Protein AF-A0A6M3JNK7-F1 (afdb_monomer_lite)

Organism: NCBI:txid1070528

Secondary structure (DSSP, 8-state):
------HHHHHHHHH---S--S-HHHHHHHHHHHHHHHHHHHHHHHHHHHHHTHHHH--SHHHHHHHHHHHHHHHHHHHHHHTT-

Sequence (85 aa):
MSDKMTIYNVVCKLVGAIDPIGETQTDDRRFENLKTMADLVDKLLFDITRVANNKHARIEYSMKRAGEFADNFLNETKECLDERE

Foldseek 3Di:
DPPPCDPVNVLCVVLDAQDDDPDVVVNVSSVSSVVVVVVVVVVVLVVLCVLLVQCPVDPDPVSVVSNVVSVVVVVVVVVVVVVVD

Radius of gyration: 17.35 Å; chains: 1; bounding box: 35×37×46 Å

Structure (mmCIF, N/CA/C/O backbone):
data_AF-A0A6M3JNK7-F1
#
_entry.id   AF-A0A6M3JNK7-F1
#
loop_
_atom_site.group_PDB
_atom_site.id
_atom_site.type_symbol
_atom_site.label_atom_id
_atom_site.label_alt_id
_atom_site.label_comp_id
_atom_site.label_asym_id
_atom_site.label_entity_id
_atom_site.label_seq_id
_atom_site.pdbx_PDB_ins_code
_atom_site.Cartn_x
_atom_site.Cartn_y
_atom_site.Cartn_z
_atom_site.occupancy
_atom_site.B_iso_or_equiv
_atom_site.auth_seq_id
_atom_site.auth_comp_id
_atom_site.auth_asym_id
_atom_site.auth_atom_id
_atom_site.pdbx_PDB_model_num
ATOM 1 N N . MET A 1 1 ? -10.795 27.939 -0.732 1.00 45.50 1 MET A N 1
ATOM 2 C CA . MET A 1 1 ? -9.641 27.182 -1.263 1.00 45.50 1 MET A CA 1
ATOM 3 C C . MET A 1 1 ? -10.177 25.842 -1.724 1.00 45.50 1 MET A C 1
ATOM 5 O O . MET A 1 1 ? -10.808 25.175 -0.920 1.00 45.50 1 MET A O 1
ATOM 9 N N . SER A 1 2 ? -10.063 25.516 -3.014 1.00 52.16 2 SER A N 1
ATOM 10 C CA . SER A 1 2 ? -10.511 24.215 -3.523 1.00 52.16 2 SER A CA 1
ATOM 11 C C . SER A 1 2 ? -9.584 23.154 -2.941 1.00 52.16 2 SER A C 1
ATOM 13 O O . SER A 1 2 ? -8.394 23.156 -3.253 1.00 52.16 2 SER A O 1
ATOM 15 N N . ASP A 1 3 ? -10.102 22.340 -2.025 1.00 63.84 3 ASP A N 1
ATOM 16 C CA . ASP A 1 3 ? -9.377 21.210 -1.461 1.00 63.84 3 ASP A CA 1
ATOM 17 C C . ASP A 1 3 ? -9.060 20.263 -2.623 1.00 63.84 3 ASP A C 1
ATOM 19 O O . ASP A 1 3 ? -9.958 19.679 -3.236 1.00 63.84 3 ASP A O 1
ATOM 23 N N . LYS A 1 4 ? -7.793 20.226 -3.042 1.00 71.06 4 LYS A N 1
ATOM 24 C CA . LYS A 1 4 ? -7.376 19.455 -4.212 1.00 71.06 4 LYS A CA 1
ATOM 25 C C . LYS A 1 4 ? -7.522 17.988 -3.819 1.00 71.06 4 LYS A C 1
ATOM 27 O O . LYS A 1 4 ? -6.696 17.467 -3.080 1.00 71.06 4 LYS A O 1
ATOM 32 N N . MET A 1 5 ? -8.610 17.354 -4.256 1.00 77.56 5 MET A N 1
ATOM 33 C CA . MET A 1 5 ? -8.927 15.968 -3.915 1.00 77.56 5 MET A CA 1
ATOM 34 C C . MET A 1 5 ? -7.765 15.065 -4.350 1.00 77.56 5 MET A C 1
ATOM 36 O O . MET A 1 5 ? -7.562 14.828 -5.540 1.00 77.56 5 MET A O 1
ATOM 40 N N . THR A 1 6 ? -6.969 14.600 -3.388 1.00 92.69 6 THR A N 1
ATOM 41 C CA . THR A 1 6 ? -5.902 13.626 -3.628 1.00 92.69 6 THR A CA 1
ATOM 42 C C . THR A 1 6 ? -6.494 12.219 -3.669 1.00 92.69 6 THR A C 1
ATOM 44 O O . THR A 1 6 ? -7.554 11.969 -3.093 1.00 92.69 6 THR A O 1
ATOM 47 N N . ILE A 1 7 ? -5.797 11.278 -4.316 1.00 93.81 7 ILE A N 1
ATOM 48 C CA . ILE A 1 7 ? -6.183 9.856 -4.300 1.00 93.81 7 ILE A CA 1
ATOM 49 C C . ILE A 1 7 ? -6.287 9.358 -2.852 1.00 93.81 7 ILE A C 1
ATOM 51 O O . ILE A 1 7 ? -7.253 8.687 -2.505 1.00 93.81 7 ILE A O 1
ATOM 55 N N . TYR A 1 8 ? -5.359 9.782 -1.989 1.00 93.81 8 TYR A N 1
ATOM 56 C CA . TYR A 1 8 ? -5.396 9.495 -0.557 1.00 93.81 8 TYR A CA 1
ATOM 57 C C . TYR A 1 8 ? -6.714 9.946 0.093 1.00 93.81 8 TYR A C 1
ATOM 59 O O . TYR A 1 8 ? -7.409 9.138 0.702 1.00 93.81 8 TYR A O 1
ATOM 67 N N . ASN A 1 9 ? -7.130 11.200 -0.120 1.00 94.12 9 ASN A N 1
ATOM 68 C CA . ASN A 1 9 ? -8.374 11.723 0.454 1.00 94.12 9 ASN A CA 1
ATOM 69 C C . ASN A 1 9 ? -9.613 10.970 -0.053 1.00 94.12 9 ASN A C 1
ATOM 71 O O . ASN A 1 9 ? -10.574 10.810 0.697 1.00 94.12 9 ASN A O 1
ATOM 75 N N . VAL A 1 10 ? -9.614 10.521 -1.313 1.00 95.56 10 VAL A N 1
ATOM 76 C CA . VAL A 1 10 ? -10.698 9.690 -1.866 1.00 95.56 10 VAL A CA 1
ATOM 77 C C . VAL A 1 10 ? -10.755 8.351 -1.139 1.00 95.56 10 VAL A C 1
ATOM 79 O O . VAL A 1 10 ? -11.813 7.984 -0.637 1.00 95.56 10 VAL A O 1
ATOM 82 N N . VAL A 1 11 ? -9.625 7.651 -1.043 1.00 96.25 11 VAL A N 1
ATOM 83 C CA . VAL A 1 11 ? -9.543 6.339 -0.390 1.00 96.25 11 VAL A CA 1
ATOM 84 C C . VAL A 1 11 ? -9.957 6.438 1.078 1.00 96.25 11 VAL A C 1
ATOM 86 O O . VAL A 1 11 ? -10.829 5.690 1.507 1.00 96.25 11 VAL A O 1
ATOM 89 N N . CYS A 1 12 ? -9.437 7.413 1.829 1.00 95.62 12 CYS A N 1
ATOM 90 C CA . CYS A 1 12 ? -9.813 7.614 3.230 1.00 95.62 12 CYS A CA 1
ATOM 91 C C . CYS A 1 12 ? -11.305 7.929 3.405 1.00 95.62 12 CYS A C 1
ATOM 93 O O . CYS A 1 12 ? -11.918 7.469 4.364 1.00 95.62 12 CYS A O 1
ATOM 95 N N . LYS A 1 13 ? -11.914 8.683 2.480 1.00 95.31 13 LYS A N 1
ATOM 96 C CA . LYS A 1 13 ? -13.362 8.951 2.507 1.00 95.31 13 LYS A CA 1
ATOM 97 C C . LYS A 1 13 ? -14.198 7.713 2.184 1.00 95.31 13 LYS A C 1
ATOM 99 O O . LYS A 1 13 ? -15.286 7.583 2.733 1.00 95.31 13 LYS A O 1
ATOM 104 N N . LEU A 1 14 ? -13.717 6.839 1.298 1.00 96.62 14 LEU A N 1
ATOM 105 C CA . LEU A 1 14 ? -14.411 5.603 0.924 1.00 96.62 14 LEU A CA 1
ATOM 106 C C . LEU A 1 14 ? -14.312 4.532 2.013 1.00 96.62 14 LEU A C 1
ATOM 108 O O . LEU A 1 14 ? -15.304 3.873 2.300 1.00 96.62 14 LEU A O 1
ATOM 112 N N . VAL A 1 15 ? -13.131 4.370 2.611 1.00 97.25 15 VAL A N 1
ATOM 113 C CA . VAL A 1 15 ? -12.881 3.359 3.647 1.00 97.25 15 VAL A CA 1
ATOM 114 C C . VAL A 1 15 ? -13.409 3.808 5.011 1.00 97.25 15 VAL A C 1
ATOM 116 O O . VAL A 1 15 ? -13.960 3.005 5.751 1.00 97.25 15 VAL A O 1
ATOM 119 N N . GLY A 1 16 ? -13.288 5.095 5.343 1.00 96.38 16 GLY A N 1
ATOM 120 C CA . GLY A 1 16 ? -13.647 5.628 6.655 1.00 96.38 16 GLY A CA 1
ATOM 121 C C . GLY A 1 16 ? -12.488 5.609 7.657 1.00 96.38 16 GLY A C 1
ATOM 122 O O . GLY A 1 16 ? -11.352 5.270 7.331 1.00 96.38 16 GLY A O 1
ATOM 123 N N . ALA A 1 17 ? -12.772 6.033 8.892 1.00 96.88 17 ALA A N 1
ATOM 124 C CA . ALA A 1 17 ? -11.771 6.108 9.957 1.00 96.88 17 ALA A CA 1
ATOM 125 C C . ALA A 1 17 ? -11.307 4.711 10.394 1.00 96.88 17 ALA A C 1
ATOM 127 O O . ALA A 1 17 ? -12.135 3.803 10.494 1.00 96.88 17 ALA A O 1
ATOM 128 N N . ILE A 1 18 ? -10.014 4.578 10.696 1.00 97.50 18 ILE A N 1
ATOM 129 C CA . ILE A 1 18 ? -9.379 3.308 11.087 1.00 97.50 18 ILE A CA 1
ATOM 130 C C . ILE A 1 18 ? -8.886 3.297 12.542 1.00 97.50 18 ILE A C 1
ATOM 132 O O . ILE A 1 18 ? -8.729 2.227 13.119 1.00 97.50 18 ILE A O 1
ATOM 136 N N . ASP A 1 19 ? -8.674 4.467 13.154 1.00 96.31 19 ASP A N 1
ATOM 137 C CA . ASP A 1 19 ? -8.112 4.569 14.507 1.00 96.31 19 ASP A CA 1
ATOM 138 C C . ASP A 1 19 ? -9.161 4.267 15.585 1.00 96.31 19 ASP A C 1
ATOM 140 O O . ASP A 1 19 ? -10.223 4.887 15.548 1.00 96.31 19 ASP A O 1
ATOM 144 N N . PRO A 1 20 ? -8.912 3.402 16.577 1.00 94.94 20 PRO A N 1
ATOM 145 C CA . PRO A 1 20 ? -9.863 3.164 17.662 1.00 94.94 20 PRO A CA 1
ATOM 146 C C . PRO A 1 20 ? -10.017 4.393 18.575 1.00 94.94 20 PRO A C 1
ATOM 148 O O . PRO A 1 20 ? -9.107 5.213 18.706 1.00 94.94 20 PRO A O 1
ATOM 151 N N . ILE A 1 21 ? -11.178 4.522 19.219 1.00 96.31 21 ILE A N 1
ATOM 152 C CA . ILE A 1 21 ? -11.509 5.598 20.169 1.00 96.31 21 ILE A CA 1
ATOM 153 C C . ILE A 1 21 ? -11.925 5.090 21.554 1.00 96.31 21 ILE A C 1
ATOM 155 O O . ILE A 1 21 ? -12.226 5.906 22.424 1.00 96.31 21 ILE A O 1
ATOM 159 N N . GLY A 1 22 ? -11.941 3.774 21.780 1.00 91.06 22 GLY A N 1
ATOM 160 C CA . GLY A 1 22 ? -12.298 3.161 23.060 1.00 91.06 22 GLY A CA 1
ATOM 161 C C . GLY A 1 22 ? -13.801 2.952 23.262 1.00 91.06 22 GLY A C 1
ATOM 162 O O . GLY A 1 22 ? -14.237 2.739 24.391 1.00 91.06 22 GLY A O 1
ATOM 163 N N . GLU A 1 23 ? -14.600 3.022 22.194 1.00 96.31 23 GLU A N 1
ATOM 164 C CA . GLU A 1 23 ? -16.042 2.755 22.218 1.00 96.31 23 GLU A CA 1
ATOM 165 C C . GLU A 1 23 ? -16.319 1.526 21.357 1.00 96.31 23 GLU A C 1
ATOM 167 O O . GLU A 1 23 ? -16.142 1.580 20.142 1.00 96.31 23 GLU A O 1
ATOM 172 N N . THR A 1 24 ? -16.725 0.419 21.989 1.00 92.75 24 THR A N 1
ATOM 173 C CA . THR A 1 24 ? -16.775 -0.915 21.367 1.00 92.75 24 THR A CA 1
ATOM 174 C C . THR A 1 24 ? -17.477 -0.919 20.011 1.00 92.75 24 THR A C 1
ATOM 176 O O . THR A 1 24 ? -16.932 -1.451 19.051 1.00 92.75 24 THR A O 1
ATOM 179 N N . GLN A 1 25 ? -18.650 -0.291 19.892 1.00 93.50 25 GLN A N 1
ATOM 180 C CA . GLN A 1 25 ? -19.417 -0.336 18.649 1.00 93.50 25 GLN A CA 1
ATOM 181 C C . GLN A 1 25 ? -18.729 0.443 17.520 1.00 93.50 25 GLN A C 1
ATOM 183 O O . GLN A 1 25 ? -18.703 -0.001 16.368 1.00 93.50 25 GLN A O 1
ATOM 188 N N . THR A 1 26 ? -18.174 1.617 17.822 1.00 95.38 26 THR A N 1
ATOM 189 C CA . THR A 1 26 ? -17.406 2.396 16.850 1.00 95.38 26 THR A CA 1
ATOM 190 C C . THR A 1 26 ? -16.110 1.691 16.484 1.00 95.38 26 THR A C 1
ATOM 192 O O . THR A 1 26 ? -15.767 1.673 15.301 1.00 95.38 26 THR A O 1
ATOM 195 N N . ASP A 1 27 ? -15.415 1.109 17.455 1.00 97.00 27 ASP A N 1
ATOM 196 C CA . ASP A 1 27 ? -14.127 0.454 17.250 1.00 97.00 27 ASP A CA 1
ATOM 197 C C . ASP A 1 27 ? -14.268 -0.812 16.408 1.00 97.00 27 ASP A C 1
ATOM 199 O O . ASP A 1 27 ? -13.464 -1.004 15.499 1.00 97.00 27 ASP A O 1
ATOM 203 N N . ASP A 1 28 ? -15.339 -1.591 16.584 1.00 97.69 28 ASP A N 1
ATOM 204 C CA . ASP A 1 28 ? -15.646 -2.737 15.718 1.00 97.69 28 ASP A CA 1
ATOM 205 C C . ASP A 1 28 ? -15.778 -2.304 14.249 1.00 97.69 28 ASP A C 1
ATOM 207 O O . ASP A 1 28 ? -15.187 -2.899 13.346 1.00 97.69 28 ASP A O 1
ATOM 211 N N . ARG A 1 29 ? -16.491 -1.200 13.987 1.00 97.56 29 ARG A N 1
ATOM 212 C CA . ARG A 1 29 ? -16.609 -0.647 12.628 1.00 97.56 29 ARG A CA 1
ATOM 213 C C . ARG A 1 29 ? -15.267 -0.136 12.097 1.00 97.56 29 ARG A C 1
ATOM 215 O O . ARG A 1 29 ? -14.951 -0.356 10.931 1.00 97.56 29 ARG A O 1
ATOM 222 N N . ARG A 1 30 ? -14.485 0.572 12.916 1.00 98.06 30 ARG A N 1
ATOM 223 C CA . ARG A 1 30 ? -13.172 1.093 12.498 1.00 98.06 30 ARG A CA 1
ATOM 224 C C . ARG A 1 30 ? -12.163 -0.029 12.262 1.00 98.06 30 ARG A C 1
ATOM 226 O O . ARG A 1 30 ? -11.323 0.099 11.378 1.00 98.06 30 ARG A O 1
ATOM 233 N N . PHE A 1 31 ? -12.297 -1.149 12.964 1.00 97.81 31 PHE A N 1
ATOM 234 C CA . PHE A 1 31 ? -11.504 -2.345 12.723 1.00 97.81 31 PHE A CA 1
ATOM 235 C C . PHE A 1 31 ? -11.817 -2.983 11.362 1.00 97.81 31 PHE A C 1
ATOM 237 O O . PHE A 1 31 ? -10.896 -3.337 10.626 1.00 97.81 31 PHE A O 1
ATOM 244 N N . GLU A 1 32 ? -13.089 -3.059 10.958 1.00 98.31 32 GLU A N 1
ATOM 245 C CA . GLU A 1 32 ? -13.446 -3.495 9.596 1.00 98.31 32 GLU A CA 1
ATOM 246 C C . GLU A 1 32 ? -12.934 -2.524 8.515 1.00 98.31 32 GLU A C 1
ATOM 248 O O . GLU A 1 32 ? -12.445 -2.949 7.460 1.00 98.31 32 GLU A O 1
ATOM 253 N N . ASN A 1 33 ? -12.946 -1.217 8.793 1.00 98.38 33 ASN A N 1
ATOM 254 C CA . ASN A 1 33 ? -12.326 -0.227 7.909 1.00 98.38 33 ASN A CA 1
ATOM 255 C C . ASN A 1 33 ? -10.806 -0.443 7.807 1.00 98.38 33 ASN A C 1
ATOM 257 O O . ASN A 1 33 ? -10.249 -0.389 6.711 1.00 98.38 33 ASN A O 1
ATOM 261 N N . LEU A 1 34 ? -10.131 -0.730 8.926 1.00 98.25 34 LEU A N 1
ATOM 262 C CA . LEU A 1 34 ? -8.700 -1.031 8.955 1.00 98.25 34 LEU A CA 1
ATOM 263 C C . LEU A 1 34 ? -8.371 -2.263 8.104 1.00 98.25 34 LEU A C 1
ATOM 265 O O . LEU A 1 34 ? -7.442 -2.205 7.300 1.00 98.25 34 LEU A O 1
ATOM 269 N N . LYS A 1 35 ? -9.153 -3.346 8.214 1.00 98.31 35 LYS A N 1
ATOM 270 C CA . LYS A 1 35 ? -8.998 -4.537 7.355 1.00 98.31 35 LYS A CA 1
ATOM 271 C C . LYS A 1 35 ? -9.128 -4.189 5.876 1.00 98.31 35 LYS A C 1
ATOM 273 O O . LYS A 1 35 ? -8.322 -4.636 5.068 1.00 98.31 35 LYS A O 1
ATOM 278 N N . THR A 1 36 ? -10.112 -3.361 5.532 1.00 98.31 36 THR A N 1
ATOM 279 C CA . THR A 1 36 ? -10.328 -2.906 4.152 1.00 98.31 36 THR A CA 1
ATOM 280 C C . THR A 1 36 ? -9.147 -2.076 3.640 1.00 98.31 36 THR A C 1
ATOM 282 O O . THR A 1 36 ? -8.696 -2.270 2.513 1.00 98.31 36 THR A O 1
ATOM 285 N N . MET A 1 37 ? -8.608 -1.173 4.467 1.00 98.25 37 MET A N 1
ATOM 286 C CA . MET A 1 37 ? -7.413 -0.397 4.122 1.00 98.25 37 MET A CA 1
ATOM 287 C C . MET A 1 37 ? -6.193 -1.306 3.926 1.00 98.25 37 MET A C 1
ATOM 289 O O . MET A 1 37 ? -5.453 -1.132 2.961 1.00 98.25 37 MET A O 1
ATOM 293 N N . ALA A 1 38 ? -5.998 -2.285 4.813 1.00 97.88 38 ALA A N 1
ATOM 294 C CA . ALA A 1 38 ? -4.888 -3.229 4.735 1.00 97.88 38 ALA A CA 1
ATOM 295 C C . ALA A 1 38 ? -4.955 -4.090 3.462 1.00 97.88 38 ALA A C 1
ATOM 297 O O . ALA A 1 38 ? -3.953 -4.210 2.763 1.00 97.88 38 ALA A O 1
ATOM 298 N N . ASP A 1 39 ? -6.134 -4.612 3.111 1.00 98.12 39 ASP A N 1
ATOM 299 C CA . ASP A 1 39 ? -6.357 -5.371 1.870 1.00 98.12 39 ASP A CA 1
ATOM 300 C C . ASP A 1 39 ? -6.086 -4.526 0.610 1.00 98.12 39 ASP A C 1
ATOM 302 O O . ASP A 1 39 ? -5.496 -5.006 -0.359 1.00 98.12 39 ASP A O 1
ATOM 306 N N . LEU A 1 40 ? -6.457 -3.240 0.620 1.00 97.88 40 LEU A N 1
ATOM 307 C CA . LEU A 1 40 ? -6.115 -2.330 -0.474 1.00 97.88 40 LEU A CA 1
ATOM 308 C C . LEU A 1 40 ? -4.598 -2.135 -0.595 1.00 97.88 40 LEU A C 1
ATOM 310 O O . LEU A 1 40 ? -4.062 -2.203 -1.701 1.00 97.88 40 LEU A O 1
ATOM 314 N N . VAL A 1 41 ? -3.909 -1.879 0.520 1.00 97.12 41 VAL A N 1
ATOM 315 C CA . VAL A 1 41 ? -2.452 -1.689 0.528 1.00 97.12 41 VAL A CA 1
ATOM 316 C C . VAL A 1 41 ? -1.736 -2.952 0.045 1.00 97.12 41 VAL A C 1
ATOM 318 O O . VAL A 1 41 ? -0.844 -2.836 -0.791 1.00 97.12 41 VAL A O 1
ATOM 321 N N . ASP A 1 42 ? -2.162 -4.138 0.482 1.00 96.81 42 ASP A N 1
ATOM 322 C CA . ASP A 1 42 ? -1.603 -5.422 0.037 1.00 96.81 42 ASP A CA 1
ATOM 323 C C . ASP A 1 42 ? -1.693 -5.589 -1.490 1.00 96.81 42 ASP A C 1
ATOM 325 O O . ASP A 1 42 ? -0.690 -5.831 -2.165 1.00 96.81 42 ASP A O 1
ATOM 329 N N . LYS A 1 43 ? -2.871 -5.331 -2.072 1.00 98.12 43 LYS A N 1
ATOM 330 C CA . LYS A 1 43 ? -3.074 -5.381 -3.531 1.00 98.12 43 LYS A CA 1
ATOM 331 C C . LYS A 1 43 ? -2.197 -4.381 -4.283 1.00 98.12 43 LYS A C 1
ATOM 333 O O . LYS A 1 43 ? -1.638 -4.717 -5.327 1.00 98.12 43 LYS A O 1
ATOM 338 N N . LEU A 1 44 ? -2.055 -3.162 -3.759 1.00 97.88 44 LEU A N 1
ATOM 339 C CA . LEU A 1 44 ? -1.200 -2.140 -4.365 1.00 97.88 44 LEU A CA 1
ATOM 340 C C . LEU A 1 44 ? 0.281 -2.535 -4.302 1.00 97.88 44 LEU A C 1
ATOM 342 O O . LEU A 1 44 ? 0.988 -2.398 -5.301 1.00 97.88 44 LEU A O 1
ATOM 346 N N . LEU A 1 45 ? 0.747 -3.068 -3.170 1.00 97.25 45 LEU A N 1
ATOM 347 C CA . LEU A 1 45 ? 2.112 -3.578 -3.028 1.00 97.25 45 LEU A CA 1
ATOM 348 C C . LEU A 1 45 ? 2.370 -4.756 -3.973 1.00 97.25 45 LEU A C 1
ATOM 350 O O . LEU A 1 45 ? 3.430 -4.811 -4.602 1.00 97.25 45 LEU A O 1
ATOM 354 N N . PHE A 1 46 ? 1.400 -5.658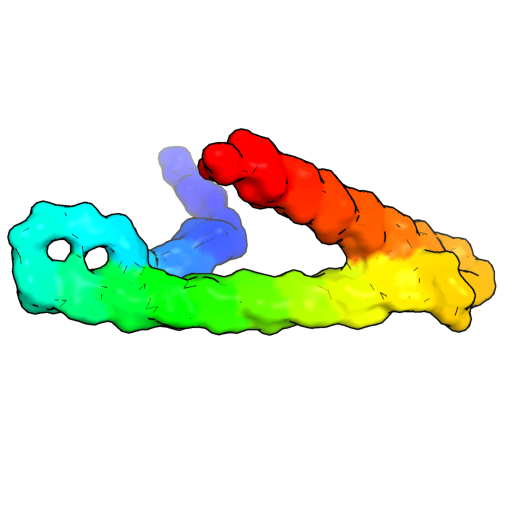 -4.141 1.00 97.06 46 PHE A N 1
ATOM 355 C CA . PHE A 1 46 ? 1.486 -6.755 -5.103 1.00 97.06 46 PHE A CA 1
ATOM 356 C C . PHE A 1 46 ? 1.656 -6.247 -6.543 1.00 97.06 46 PHE A C 1
ATOM 358 O O . PHE A 1 46 ? 2.545 -6.703 -7.270 1.00 97.06 46 PHE A O 1
ATOM 365 N N . ASP A 1 47 ? 0.858 -5.261 -6.958 1.00 98.06 47 ASP A N 1
ATOM 366 C CA . ASP A 1 47 ? 0.972 -4.659 -8.288 1.00 98.06 47 ASP A CA 1
ATOM 367 C C . ASP A 1 47 ? 2.319 -3.960 -8.508 1.00 98.06 47 ASP A C 1
ATOM 369 O O . ASP A 1 47 ? 2.934 -4.119 -9.567 1.00 98.06 47 ASP A O 1
ATOM 373 N N . ILE A 1 48 ? 2.817 -3.235 -7.504 1.00 98.06 48 ILE A N 1
ATOM 374 C CA .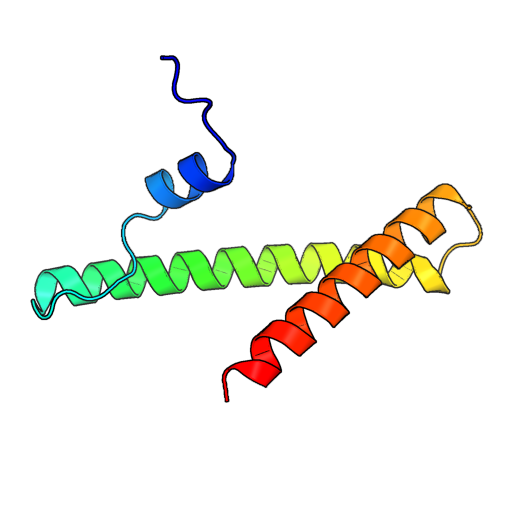 ILE A 1 48 ? 4.132 -2.582 -7.562 1.00 98.06 48 ILE A CA 1
ATOM 375 C C . ILE A 1 48 ? 5.247 -3.631 -7.651 1.00 98.06 48 ILE A C 1
ATOM 377 O O . ILE A 1 48 ? 6.137 -3.510 -8.493 1.00 98.06 48 ILE A O 1
ATOM 381 N N . THR A 1 49 ? 5.165 -4.707 -6.868 1.00 96.75 49 THR A N 1
ATOM 382 C CA . THR A 1 49 ? 6.122 -5.828 -6.902 1.00 96.75 49 THR A CA 1
ATOM 383 C C . THR A 1 49 ? 6.152 -6.489 -8.278 1.00 96.75 49 THR A C 1
ATOM 385 O O . THR A 1 49 ? 7.216 -6.774 -8.833 1.00 96.75 49 THR A O 1
ATOM 388 N N . ARG A 1 50 ? 4.983 -6.670 -8.901 1.00 96.50 50 ARG A N 1
ATOM 389 C CA . ARG A 1 50 ? 4.891 -7.176 -10.274 1.00 96.50 50 ARG A CA 1
ATOM 390 C C . ARG A 1 50 ? 5.619 -6.268 -11.269 1.00 96.50 50 ARG A C 1
ATOM 392 O O . ARG A 1 50 ? 6.2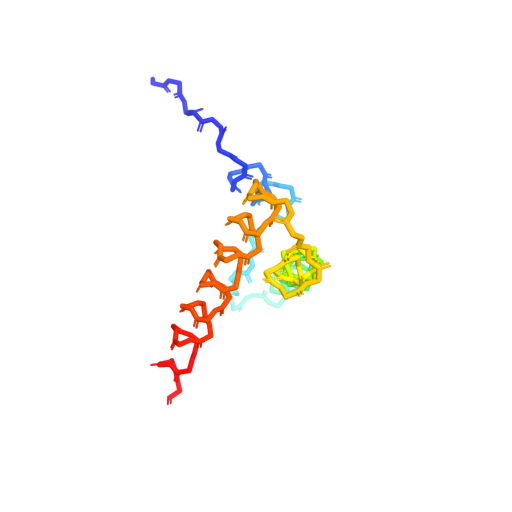44 -6.781 -12.196 1.00 96.50 50 ARG A O 1
ATOM 399 N N . VAL A 1 51 ? 5.560 -4.946 -11.094 1.00 97.50 51 VAL A N 1
ATOM 400 C CA . VAL A 1 51 ? 6.315 -3.992 -11.924 1.00 97.50 51 VAL A CA 1
ATOM 401 C C . VAL A 1 51 ? 7.814 -4.054 -11.625 1.00 97.50 51 VAL A C 1
ATOM 403 O O . VAL A 1 51 ? 8.601 -4.023 -12.574 1.00 97.50 51 VAL A O 1
ATOM 406 N N . ALA A 1 52 ? 8.210 -4.203 -10.358 1.00 97.19 52 ALA A N 1
ATOM 407 C CA . ALA A 1 52 ? 9.609 -4.317 -9.935 1.00 97.19 52 ALA A CA 1
ATOM 408 C C . ALA A 1 52 ? 10.346 -5.458 -10.657 1.00 97.19 52 ALA A C 1
ATOM 410 O O . ALA A 1 52 ? 11.478 -5.281 -11.111 1.00 97.19 52 ALA A O 1
ATOM 411 N N . ASN A 1 53 ? 9.662 -6.579 -10.917 1.00 93.56 53 ASN A N 1
ATOM 412 C CA . ASN A 1 53 ? 10.210 -7.709 -11.679 1.00 93.56 53 ASN A CA 1
ATOM 413 C C . ASN A 1 53 ? 10.732 -7.333 -13.083 1.00 93.56 53 ASN A C 1
ATOM 415 O O . ASN A 1 53 ? 11.599 -8.021 -13.631 1.00 93.56 53 ASN A O 1
ATOM 419 N N . ASN A 1 54 ? 10.270 -6.224 -13.675 1.00 93.94 54 ASN A N 1
ATOM 420 C CA . ASN A 1 54 ? 10.788 -5.748 -14.960 1.00 93.94 54 ASN A CA 1
ATOM 421 C C . ASN A 1 54 ? 12.261 -5.313 -14.902 1.00 93.94 54 ASN A C 1
ATOM 423 O O . ASN A 1 54 ? 12.921 -5.348 -15.939 1.00 93.94 54 ASN A O 1
ATOM 427 N N . LYS A 1 55 ? 12.798 -4.961 -13.722 1.00 92.06 55 LYS A N 1
ATOM 428 C CA . LYS A 1 55 ? 14.217 -4.602 -13.518 1.00 92.06 55 LYS A CA 1
ATOM 429 C C . LYS A 1 55 ? 15.170 -5.682 -14.038 1.00 92.06 55 LYS A C 1
ATOM 431 O O . LYS A 1 55 ? 16.234 -5.367 -14.571 1.00 92.06 55 LYS A O 1
ATOM 436 N N . HIS A 1 56 ? 14.778 -6.947 -13.883 1.00 86.00 56 HIS A N 1
ATOM 437 C CA . HIS A 1 56 ? 15.587 -8.109 -14.250 1.00 86.00 56 HIS A CA 1
ATOM 438 C C . HIS A 1 56 ? 15.080 -8.823 -15.506 1.00 86.00 56 HIS A C 1
ATOM 440 O O . HIS A 1 56 ? 15.874 -9.411 -16.234 1.00 86.00 56 HIS A O 1
ATOM 446 N N . ALA A 1 57 ? 13.772 -8.773 -15.775 1.00 85.62 57 ALA A N 1
ATOM 447 C CA . ALA A 1 57 ? 13.151 -9.542 -16.852 1.00 85.62 57 ALA A CA 1
ATOM 448 C C . ALA A 1 57 ? 13.144 -8.846 -18.227 1.00 85.62 57 ALA A C 1
ATOM 450 O O . ALA A 1 57 ? 12.800 -9.488 -19.220 1.00 85.62 57 ALA A O 1
ATOM 451 N N . ARG A 1 58 ? 13.454 -7.542 -18.307 1.00 88.69 58 ARG A N 1
ATOM 452 C CA . ARG A 1 58 ? 13.275 -6.731 -19.526 1.00 88.69 58 ARG A CA 1
ATOM 453 C C . ARG A 1 58 ? 14.564 -6.054 -19.976 1.00 88.69 58 ARG A C 1
ATOM 455 O O . ARG A 1 58 ? 15.382 -5.639 -19.160 1.00 88.69 58 ARG A O 1
ATOM 462 N N . ILE A 1 59 ? 14.716 -5.928 -21.294 1.00 85.25 59 ILE A N 1
ATOM 463 C CA . ILE A 1 59 ? 15.875 -5.282 -21.937 1.00 85.25 59 ILE A CA 1
ATOM 464 C C . ILE A 1 59 ? 15.529 -3.831 -22.300 1.00 85.25 59 ILE A C 1
ATOM 466 O O . ILE A 1 59 ? 16.399 -2.964 -22.364 1.00 85.25 59 ILE A O 1
ATOM 470 N N . GLU A 1 60 ? 14.243 -3.544 -22.499 1.00 96.44 60 GLU A N 1
ATOM 471 C CA . GLU A 1 60 ? 13.725 -2.229 -22.831 1.00 96.44 60 GLU A CA 1
ATOM 472 C C . GLU A 1 60 ? 13.978 -1.242 -21.689 1.00 96.44 60 GLU A C 1
ATOM 474 O O . GLU A 1 60 ? 13.500 -1.415 -20.564 1.00 96.44 60 GLU A O 1
ATOM 479 N N . TYR A 1 61 ? 14.696 -0.160 -21.999 1.00 94.06 61 TYR A N 1
ATOM 480 C CA . TYR A 1 61 ? 15.126 0.828 -21.010 1.00 94.06 61 TYR A CA 1
ATOM 481 C C . TYR A 1 61 ? 13.966 1.397 -20.177 1.00 94.06 61 TYR A C 1
ATOM 483 O O . TYR A 1 61 ? 14.083 1.521 -18.961 1.00 94.06 61 TYR A O 1
ATOM 491 N N . SER A 1 62 ? 12.828 1.712 -20.803 1.00 94.00 62 SER A N 1
ATOM 492 C CA . SER A 1 62 ? 11.656 2.262 -20.106 1.00 94.00 62 SER A CA 1
ATOM 493 C C . SER A 1 62 ? 11.068 1.286 -19.085 1.00 94.00 62 SER A C 1
ATOM 495 O O . SER A 1 62 ? 10.696 1.698 -17.987 1.00 94.00 62 SER A O 1
ATOM 497 N N . MET A 1 63 ? 11.016 -0.003 -19.423 1.00 96.75 63 MET A N 1
ATOM 498 C CA . MET A 1 63 ? 10.506 -1.043 -18.532 1.00 96.75 63 MET A CA 1
ATOM 499 C C . MET A 1 63 ? 11.476 -1.314 -17.389 1.00 96.75 63 MET A C 1
ATOM 501 O O . MET A 1 63 ? 11.046 -1.432 -16.242 1.00 96.75 63 MET A O 1
ATOM 505 N N . LYS A 1 64 ? 12.779 -1.352 -17.686 1.00 95.94 64 LYS A N 1
ATOM 506 C CA . LYS A 1 64 ? 13.815 -1.511 -16.666 1.00 95.94 64 LYS A CA 1
ATOM 507 C C . LYS A 1 64 ? 13.795 -0.349 -15.675 1.00 95.94 64 LYS A C 1
ATOM 509 O O . LYS A 1 64 ? 13.750 -0.589 -14.476 1.00 95.94 64 LYS A O 1
ATOM 514 N N . ARG A 1 65 ? 13.709 0.891 -16.170 1.00 97.25 65 ARG A N 1
ATOM 515 C CA . ARG A 1 65 ? 13.584 2.100 -15.342 1.00 97.25 65 ARG A CA 1
ATOM 516 C C . ARG A 1 65 ? 12.357 2.050 -14.427 1.00 97.25 65 ARG A C 1
ATOM 518 O O . ARG A 1 65 ? 12.452 2.429 -13.265 1.00 97.25 65 ARG A O 1
ATOM 525 N N . ALA A 1 66 ? 11.210 1.597 -14.938 1.00 97.69 66 ALA A N 1
ATOM 526 C CA . ALA A 1 66 ? 10.009 1.433 -14.120 1.00 97.69 66 ALA A CA 1
ATOM 527 C C . ALA A 1 66 ? 10.196 0.357 -13.037 1.00 97.69 66 ALA A C 1
ATOM 529 O O . ALA A 1 66 ? 9.792 0.563 -11.896 1.00 97.69 66 ALA A O 1
ATOM 530 N N . GLY A 1 67 ? 10.844 -0.760 -13.381 1.00 97.88 67 GLY A N 1
ATOM 531 C CA . GLY A 1 67 ? 11.175 -1.816 -12.427 1.00 97.88 67 GLY A CA 1
ATOM 532 C C . GLY A 1 67 ? 12.151 -1.358 -11.341 1.00 97.88 67 GLY A C 1
ATOM 533 O O . GLY A 1 67 ? 11.919 -1.627 -10.172 1.00 97.88 67 GLY A O 1
ATOM 534 N N . GLU A 1 68 ? 13.201 -0.619 -11.706 1.00 97.62 68 GLU A N 1
ATOM 535 C CA . GLU A 1 68 ? 14.169 -0.043 -10.760 1.00 97.62 68 GLU A CA 1
ATOM 536 C C . GLU A 1 68 ? 13.504 0.935 -9.787 1.00 97.62 68 GLU A C 1
ATOM 538 O O . GLU A 1 68 ? 13.762 0.875 -8.590 1.00 97.62 68 GLU A O 1
ATOM 543 N N . PHE A 1 69 ? 12.609 1.796 -10.280 1.00 98.12 69 PHE A N 1
ATOM 544 C CA . PHE A 1 69 ? 11.847 2.696 -9.416 1.00 98.12 69 PHE A CA 1
ATOM 545 C C . PHE A 1 69 ? 10.967 1.928 -8.419 1.00 98.12 69 PHE A C 1
ATOM 547 O O . PHE A 1 69 ? 10.980 2.235 -7.230 1.00 98.12 69 PHE A O 1
ATOM 554 N N . ALA A 1 70 ? 10.217 0.929 -8.896 1.00 97.69 70 ALA A N 1
ATOM 555 C CA . ALA A 1 70 ? 9.342 0.122 -8.048 1.00 97.69 70 ALA A CA 1
ATOM 556 C C . ALA A 1 70 ? 10.128 -0.678 -6.993 1.00 97.69 70 ALA A C 1
ATOM 558 O O . ALA A 1 70 ? 9.718 -0.725 -5.839 1.00 97.69 70 ALA A O 1
ATOM 559 N N . ASP A 1 71 ? 11.267 -1.260 -7.373 1.00 97.56 71 ASP A N 1
ATOM 560 C CA . ASP A 1 71 ? 12.159 -1.996 -6.470 1.00 97.56 71 ASP A CA 1
ATOM 561 C C . ASP A 1 71 ? 12.731 -1.093 -5.366 1.00 97.56 71 ASP A C 1
ATOM 563 O O . ASP A 1 71 ? 12.661 -1.436 -4.189 1.00 97.56 71 ASP A O 1
ATOM 567 N N . ASN A 1 72 ? 13.220 0.099 -5.728 1.00 97.56 72 ASN A N 1
ATOM 568 C CA . ASN A 1 72 ? 13.728 1.066 -4.753 1.00 97.56 72 ASN A CA 1
ATOM 569 C C . ASN A 1 72 ? 12.636 1.501 -3.768 1.00 97.56 72 ASN A C 1
ATOM 571 O O . ASN A 1 72 ? 12.864 1.469 -2.564 1.00 97.56 72 ASN A O 1
ATOM 575 N N . PHE A 1 73 ? 11.436 1.828 -4.264 1.00 97.62 73 PHE A N 1
ATOM 576 C CA . PHE A 1 73 ? 10.300 2.188 -3.411 1.00 97.62 73 PHE A CA 1
ATOM 577 C C . PHE A 1 73 ? 9.957 1.084 -2.397 1.00 97.62 73 PHE A C 1
ATOM 579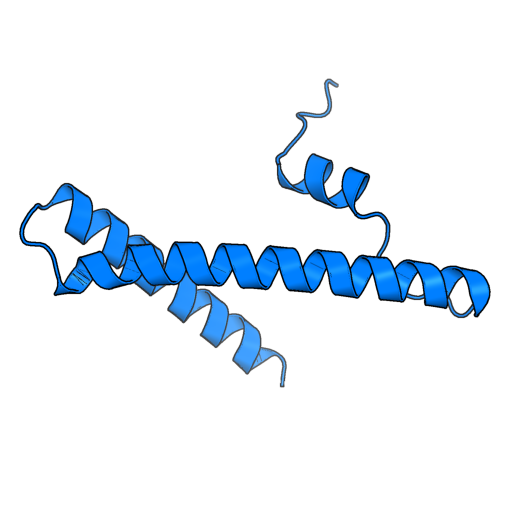 O O . PHE A 1 73 ? 9.703 1.378 -1.230 1.00 97.62 73 PHE A O 1
ATOM 586 N N . LEU A 1 74 ? 9.948 -0.185 -2.820 1.00 96.81 74 LEU A N 1
ATOM 587 C CA . LEU A 1 74 ? 9.660 -1.313 -1.929 1.00 96.81 74 LEU A CA 1
ATOM 588 C C . LEU A 1 74 ? 10.754 -1.501 -0.869 1.00 96.81 74 LEU A C 1
ATOM 590 O O . LEU A 1 74 ? 10.426 -1.764 0.286 1.00 96.81 74 LEU A O 1
ATOM 594 N N . ASN A 1 75 ? 12.028 -1.328 -1.236 1.00 95.81 75 ASN A N 1
ATOM 595 C CA . ASN A 1 75 ? 13.146 -1.418 -0.293 1.00 95.81 75 ASN A CA 1
ATOM 596 C C . ASN A 1 75 ? 13.104 -0.288 0.746 1.00 95.81 75 ASN A C 1
ATOM 598 O O . ASN A 1 75 ? 13.144 -0.571 1.938 1.00 95.81 75 ASN A O 1
ATOM 602 N N . GLU A 1 76 ? 12.916 0.962 0.314 1.00 95.62 76 GLU A N 1
ATOM 603 C CA . GLU A 1 76 ? 12.757 2.117 1.214 1.00 95.62 76 GLU A CA 1
ATOM 604 C C . GLU A 1 76 ? 11.542 1.945 2.141 1.00 95.62 76 GLU A C 1
ATOM 606 O O . GLU A 1 76 ? 11.590 2.263 3.330 1.00 95.62 76 GLU A O 1
ATOM 611 N N . THR A 1 77 ? 10.441 1.398 1.611 1.00 93.94 77 THR A N 1
ATOM 612 C CA . THR A 1 77 ? 9.244 1.101 2.409 1.00 93.94 77 THR A CA 1
ATOM 613 C C . THR A 1 77 ? 9.541 0.048 3.471 1.00 93.94 77 THR A C 1
ATOM 615 O O . THR A 1 77 ? 9.116 0.208 4.612 1.00 93.94 77 THR A O 1
ATOM 618 N N . LYS A 1 78 ? 10.274 -1.014 3.119 1.00 93.25 78 LYS A N 1
ATOM 619 C CA . LYS A 1 78 ? 10.666 -2.064 4.061 1.00 93.25 78 LYS A CA 1
ATOM 620 C C . LYS A 1 78 ? 11.557 -1.509 5.173 1.00 93.25 78 LYS A C 1
ATOM 622 O O . LYS A 1 78 ? 11.254 -1.734 6.336 1.00 93.25 78 LYS A O 1
ATOM 627 N N . GLU A 1 79 ? 12.589 -0.742 4.826 1.00 91.25 79 GLU A N 1
ATOM 628 C CA . GLU A 1 79 ? 13.482 -0.101 5.803 1.00 91.25 79 GLU A CA 1
ATOM 629 C C . GLU A 1 79 ? 12.695 0.784 6.784 1.00 91.25 79 GLU A C 1
ATOM 631 O O . GLU A 1 79 ? 12.857 0.668 7.995 1.00 91.25 79 GLU A O 1
ATOM 636 N N . C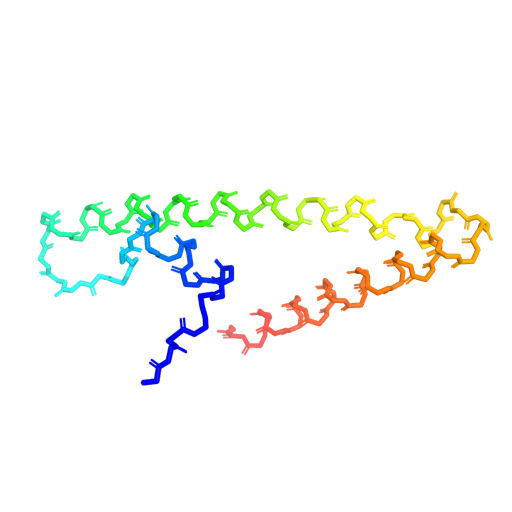YS A 1 80 ? 11.748 1.586 6.284 1.00 89.38 80 CYS A N 1
ATOM 637 C CA . CYS A 1 80 ? 10.888 2.426 7.124 1.00 89.38 80 CYS A CA 1
ATOM 638 C C . CYS A 1 80 ? 9.956 1.630 8.061 1.00 89.38 80 CYS A C 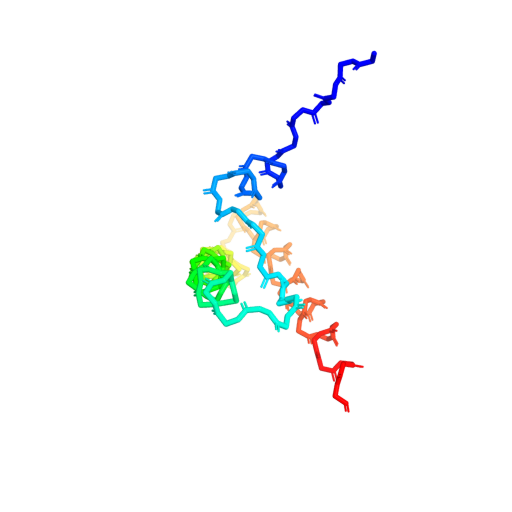1
ATOM 640 O O . CYS A 1 80 ? 9.518 2.160 9.087 1.00 89.38 80 CYS A O 1
ATOM 642 N N . LEU A 1 81 ? 9.585 0.399 7.698 1.00 88.12 81 LEU A N 1
ATOM 643 C CA . LEU A 1 81 ? 8.772 -0.476 8.545 1.00 88.12 81 LEU A CA 1
ATOM 644 C C . LEU A 1 81 ? 9.629 -1.184 9.600 1.00 88.12 81 LEU A C 1
ATOM 646 O O . LEU A 1 81 ? 9.205 -1.239 10.751 1.00 88.12 81 LEU A O 1
ATOM 650 N N . ASP A 1 82 ? 10.825 -1.645 9.227 1.00 87.69 82 ASP A N 1
ATOM 651 C CA . ASP A 1 82 ? 11.773 -2.318 10.125 1.00 87.69 82 ASP A CA 1
ATOM 652 C C . ASP A 1 82 ? 12.290 -1.360 11.231 1.00 87.69 82 ASP A C 1
ATOM 654 O O . ASP A 1 82 ? 12.559 -1.789 12.347 1.00 87.69 82 ASP A O 1
ATOM 658 N N . GLU A 1 83 ? 12.362 -0.045 10.978 1.00 84.00 83 GLU A N 1
ATOM 659 C CA . GLU A 1 83 ? 12.731 0.982 11.977 1.00 84.00 83 GLU A CA 1
ATOM 660 C C . GLU A 1 83 ? 11.665 1.250 13.063 1.00 84.00 83 GLU A C 1
ATOM 662 O O . GLU A 1 83 ? 11.899 2.045 13.978 1.00 84.00 83 GLU A O 1
ATOM 667 N N . ARG A 1 84 ? 10.470 0.653 12.957 1.00 72.62 84 ARG A N 1
ATOM 668 C CA . ARG A 1 84 ? 9.357 0.865 13.907 1.00 72.62 84 ARG A CA 1
ATOM 669 C C . ARG A 1 84 ? 9.271 -0.200 15.004 1.00 72.62 84 ARG A C 1
ATOM 671 O O . ARG A 1 84 ? 8.389 -0.080 15.859 1.00 72.62 84 ARG A O 1
ATOM 678 N N . GLU A 1 85 ? 10.138 -1.209 14.959 1.00 52.41 85 GLU A N 1
ATOM 679 C CA . GLU A 1 85 ? 10.313 -2.253 15.984 1.00 52.41 85 GLU A CA 1
ATOM 680 C C . GLU A 1 85 ? 11.362 -1.854 17.036 1.00 52.41 85 GLU A C 1
ATOM 682 O O . GLU A 1 85 ? 11.128 -2.162 18.229 1.00 52.41 85 GLU A O 1
#

pLDDT: mean 92.6, std 10.22, range [45.5, 98.38]